Protein AF-A0A7X9D911-F1 (afdb_monomer)

Mean predicted aligned error: 11.22 Å

Solvent-accessible surface area (backbone atoms only — not comparabl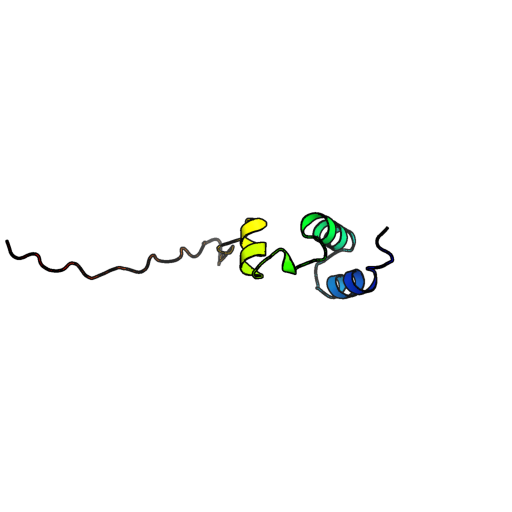e to full-atom values): 5153 Å² total; per-residue (Å²): 142,53,81,96,44,48,74,58,53,54,59,57,52,70,43,88,90,50,47,71,68,55,51,53,50,47,40,73,73,66,49,86,63,63,80,86,38,94,40,73,66,50,48,37,44,71,77,63,50,51,101,53,88,54,58,57,97,92,40,72,67,71,82,75,72,83,81,81,85,75,79,77,84,76,92,126

Structure (mmCIF, N/CA/C/O backbone):
data_AF-A0A7X9D911-F1
#
_entry.id   AF-A0A7X9D911-F1
#
loop_
_atom_site.group_PDB
_atom_site.id
_atom_site.type_symbol
_atom_site.label_atom_id
_atom_site.label_alt_id
_atom_site.label_comp_id
_atom_site.label_asym_id
_atom_site.label_entity_id
_atom_site.label_seq_id
_atom_site.pdbx_PDB_ins_code
_atom_site.Cartn_x
_atom_site.Cartn_y
_atom_site.Cartn_z
_atom_site.occupancy
_atom_site.B_iso_or_equiv
_atom_site.auth_seq_id
_atom_site.auth_comp_id
_atom_site.auth_asym_id
_atom_site.auth_atom_id
_atom_site.pdbx_PDB_model_num
ATOM 1 N N . MET A 1 1 ? 15.990 0.670 -13.725 1.00 60.84 1 MET A N 1
ATOM 2 C CA . MET A 1 1 ? 15.532 -0.728 -13.912 1.00 60.84 1 MET A CA 1
ATOM 3 C C . MET A 1 1 ? 13.997 -0.827 -13.917 1.00 60.84 1 MET A C 1
ATOM 5 O O . MET A 1 1 ? 13.473 -1.905 -13.703 1.00 60.84 1 MET A O 1
ATOM 9 N N . LEU A 1 2 ? 13.264 0.246 -14.244 1.00 67.06 2 LEU A N 1
ATOM 10 C CA . LEU A 1 2 ? 11.798 0.254 -14.379 1.00 67.06 2 LEU A CA 1
ATOM 11 C C . LEU A 1 2 ? 11.373 1.150 -15.561 1.00 67.06 2 LEU A C 1
ATOM 13 O O . LEU A 1 2 ? 10.304 1.743 -15.543 1.00 67.06 2 LEU A O 1
ATOM 17 N N . SER A 1 3 ? 12.200 1.228 -16.614 1.00 69.12 3 SER A N 1
ATOM 18 C CA . SER A 1 3 ? 12.004 2.150 -17.744 1.00 69.12 3 SER A CA 1
ATOM 19 C C . SER A 1 3 ? 10.639 2.087 -18.459 1.00 69.12 3 SER A C 1
ATOM 21 O O . SER A 1 3 ? 10.218 3.125 -18.964 1.00 69.12 3 SER A O 1
ATOM 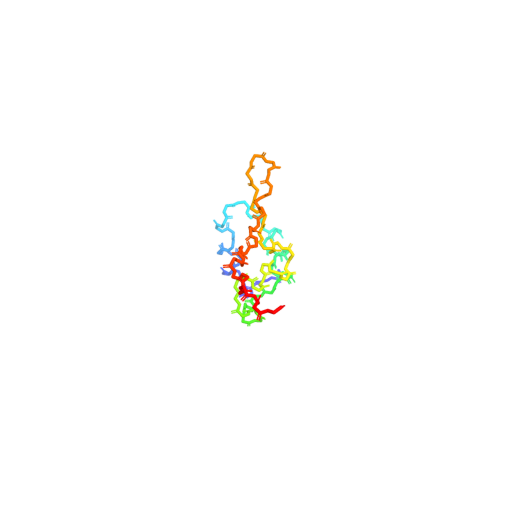23 N N . PRO A 1 4 ? 9.905 0.952 -18.535 1.00 79.94 4 PRO A N 1
ATOM 24 C CA . PRO A 1 4 ? 8.540 0.974 -19.078 1.00 79.94 4 PRO A CA 1
ATOM 25 C C . PRO A 1 4 ? 7.500 1.585 -18.120 1.00 79.94 4 PRO A C 1
ATOM 27 O O . PRO A 1 4 ? 6.372 1.839 -18.533 1.00 79.94 4 PRO A O 1
ATOM 30 N N . TYR A 1 5 ? 7.862 1.838 -16.862 1.00 79.88 5 TYR A N 1
ATOM 31 C CA . TYR A 1 5 ? 6.975 2.293 -15.789 1.00 79.88 5 TYR A CA 1
ATOM 32 C C . TYR A 1 5 ? 7.337 3.679 -15.242 1.00 79.88 5 TYR A C 1
ATOM 34 O O . TYR A 1 5 ? 6.785 4.089 -14.224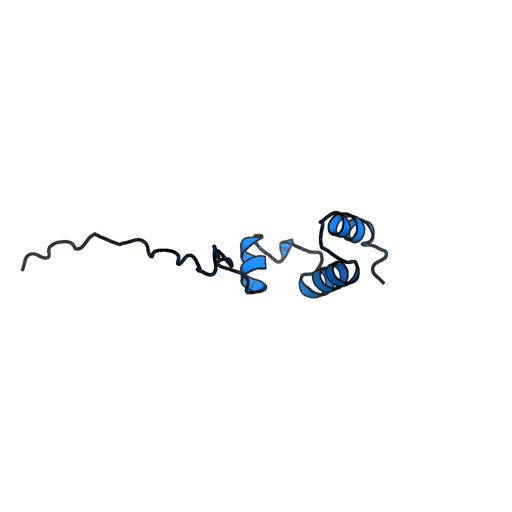 1.00 79.88 5 TYR A O 1
ATOM 42 N N . GLU A 1 6 ? 8.209 4.425 -15.927 1.00 83.25 6 GLU A N 1
ATOM 43 C CA . GLU A 1 6 ? 8.617 5.784 -15.529 1.00 83.25 6 GLU A CA 1
ATOM 44 C C . GLU A 1 6 ? 7.407 6.697 -15.300 1.00 83.25 6 GLU A C 1
ATOM 46 O O . GLU A 1 6 ? 7.353 7.415 -14.311 1.00 83.25 6 GLU A O 1
ATOM 51 N N . ASN A 1 7 ? 6.365 6.589 -16.131 1.00 86.62 7 ASN A N 1
ATOM 52 C CA . ASN A 1 7 ? 5.135 7.365 -15.946 1.00 86.62 7 ASN A CA 1
ATOM 53 C C . ASN A 1 7 ? 4.455 7.088 -14.593 1.00 86.62 7 ASN A C 1
ATOM 55 O O . ASN A 1 7 ? 3.909 8.000 -13.981 1.00 86.62 7 ASN A O 1
ATOM 59 N N . VAL A 1 8 ? 4.478 5.838 -14.117 1.00 85.94 8 VAL A N 1
ATOM 60 C CA . VAL A 1 8 ? 3.884 5.473 -12.821 1.00 85.94 8 VAL A CA 1
ATOM 61 C C . VAL A 1 8 ? 4.772 5.933 -11.669 1.00 85.94 8 VAL A C 1
ATOM 63 O O . VAL A 1 8 ? 4.261 6.415 -10.659 1.00 85.94 8 VAL A O 1
ATOM 66 N N . LEU A 1 9 ? 6.093 5.829 -11.832 1.00 86.19 9 LEU A N 1
ATOM 67 C CA . LEU A 1 9 ? 7.055 6.347 -10.862 1.00 86.19 9 LEU A CA 1
ATOM 68 C C . LEU A 1 9 ? 6.881 7.852 -10.662 1.00 86.19 9 LEU A C 1
ATOM 70 O O . LEU A 1 9 ? 6.809 8.299 -9.520 1.00 86.19 9 LEU A O 1
ATOM 74 N N . GLU A 1 10 ? 6.751 8.621 -11.743 1.00 88.25 10 GLU A N 1
ATOM 75 C CA . GLU A 1 10 ? 6.548 10.068 -11.657 1.00 88.25 10 GLU A CA 1
ATOM 76 C C 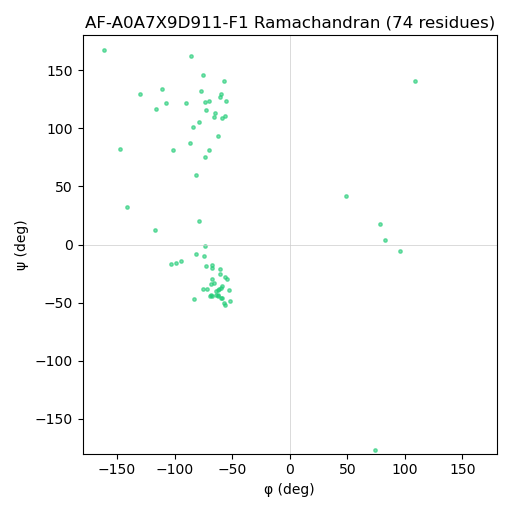. GLU A 1 10 ? 5.241 10.417 -10.937 1.00 88.25 10 GLU A C 1
ATOM 78 O O . GLU A 1 10 ? 5.261 11.243 -10.028 1.00 88.25 10 GLU A O 1
ATOM 83 N N . LEU A 1 11 ? 4.135 9.725 -11.235 1.00 91.25 11 LEU A N 1
ATOM 84 C CA . LEU A 1 11 ? 2.856 9.943 -10.546 1.00 91.25 11 LEU A CA 1
ATOM 85 C C . LEU A 1 11 ? 2.932 9.633 -9.045 1.00 91.25 11 LEU A C 1
ATOM 87 O O . LEU A 1 11 ? 2.440 10.402 -8.222 1.00 91.25 11 LEU A O 1
ATOM 91 N N . LEU A 1 12 ? 3.563 8.522 -8.659 1.00 89.50 12 LEU A N 1
ATOM 92 C CA . LEU A 1 12 ? 3.712 8.170 -7.243 1.00 8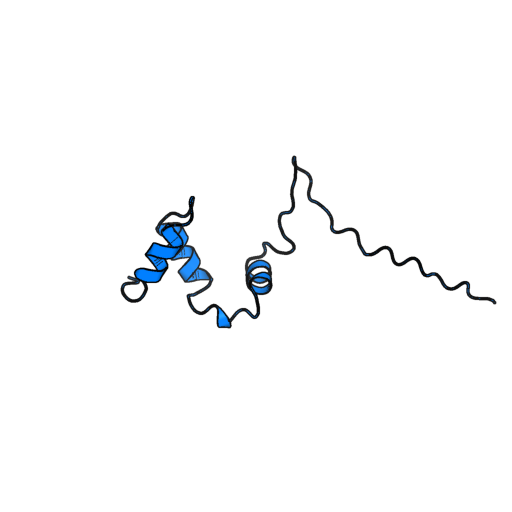9.50 12 LEU A CA 1
ATOM 93 C C . LEU A 1 12 ? 4.631 9.150 -6.502 1.00 89.50 12 LEU A C 1
ATOM 95 O O . LEU A 1 12 ? 4.434 9.397 -5.314 1.00 89.50 12 LEU A O 1
ATOM 99 N N . ARG A 1 13 ? 5.602 9.754 -7.192 1.00 89.69 13 ARG A N 1
ATOM 100 C CA . ARG A 1 13 ? 6.494 10.777 -6.627 1.00 89.69 13 ARG A CA 1
ATOM 101 C C . ARG A 1 13 ? 5.819 12.128 -6.400 1.00 89.69 13 ARG A C 1
ATOM 103 O O . ARG A 1 13 ? 6.342 12.918 -5.616 1.00 89.69 13 ARG A O 1
ATOM 110 N N . GLU A 1 14 ? 4.676 12.399 -7.029 1.00 92.75 14 GLU A N 1
ATOM 111 C CA . GLU A 1 14 ? 3.884 13.599 -6.728 1.00 92.75 14 GLU A CA 1
ATOM 112 C C . GLU A 1 14 ? 3.264 13.550 -5.321 1.00 92.75 14 GLU A C 1
ATOM 114 O O . GLU A 1 14 ? 2.903 14.592 -4.773 1.00 92.75 14 GLU A O 1
ATOM 119 N N . ILE A 1 15 ? 3.177 12.365 -4.701 1.00 91.38 15 ILE A N 1
ATOM 120 C CA . ILE A 1 15 ? 2.666 12.199 -3.338 1.00 91.38 15 ILE A CA 1
ATOM 121 C C . ILE A 1 15 ? 3.703 12.740 -2.336 1.00 91.38 15 ILE A C 1
ATOM 123 O O . ILE A 1 15 ? 4.791 12.166 -2.194 1.00 91.38 15 ILE A O 1
ATOM 127 N N . PRO A 1 16 ? 3.385 13.809 -1.577 1.00 92.12 16 PRO A N 1
ATOM 128 C CA . PRO A 1 16 ? 4.320 14.375 -0.614 1.00 92.12 16 PRO A CA 1
ATOM 129 C C . PRO A 1 16 ? 4.722 13.346 0.447 1.00 92.12 16 PRO A C 1
ATOM 131 O O . PRO A 1 16 ? 3.870 12.724 1.078 1.00 92.12 16 PRO A O 1
ATOM 134 N N . GLY A 1 17 ? 6.028 13.196 0.672 1.00 88.12 17 GLY A N 1
ATOM 135 C CA . GLY A 1 17 ? 6.578 12.258 1.655 1.00 88.12 17 GLY A CA 1
ATOM 136 C C . GLY A 1 17 ? 7.001 10.898 1.091 1.00 88.12 17 GLY A C 1
ATOM 137 O O . GLY A 1 17 ? 7.625 10.131 1.824 1.00 88.12 17 GLY A O 1
ATOM 138 N N . LEU A 1 18 ? 6.750 10.606 -0.191 1.00 90.75 18 LEU A N 1
ATOM 139 C CA . LEU A 1 18 ? 7.311 9.428 -0.857 1.00 90.75 18 LEU A CA 1
ATOM 140 C C . LEU A 1 18 ? 8.659 9.754 -1.512 1.00 90.75 18 LEU A C 1
ATOM 142 O O . LEU A 1 18 ? 8.770 10.629 -2.368 1.00 90.75 18 LEU A O 1
ATOM 146 N N . SER A 1 19 ? 9.708 9.035 -1.105 1.00 90.44 19 SER A N 1
ATOM 147 C CA . SER A 1 19 ? 11.017 9.093 -1.767 1.00 90.44 19 SER A CA 1
ATOM 148 C C . SER A 1 19 ? 11.073 8.130 -2.957 1.00 90.44 19 SER A C 1
ATOM 150 O O . SER A 1 19 ? 10.301 7.177 -3.008 1.00 90.44 19 SER A O 1
ATOM 152 N N . HIS A 1 20 ? 12.032 8.312 -3.872 1.00 88.44 20 HIS A N 1
ATOM 153 C CA . HIS A 1 20 ? 12.238 7.388 -4.999 1.00 88.44 20 HIS A CA 1
ATOM 154 C C . HIS A 1 20 ? 12.357 5.930 -4.539 1.00 88.44 20 HIS A C 1
ATOM 156 O O . HIS A 1 20 ? 11.637 5.063 -5.021 1.00 88.44 20 HIS A O 1
ATOM 162 N N . LYS A 1 21 ? 13.197 5.684 -3.528 1.00 90.56 21 LYS A N 1
ATOM 163 C CA . LYS A 1 21 ? 13.397 4.345 -2.970 1.00 90.56 21 LYS A CA 1
ATOM 164 C C . LYS A 1 21 ? 12.113 3.776 -2.367 1.00 90.56 21 LYS A C 1
ATOM 166 O O . LYS A 1 21 ? 11.829 2.600 -2.539 1.00 90.56 21 LYS A O 1
ATOM 171 N N . THR A 1 22 ? 11.326 4.616 -1.694 1.00 91.62 22 THR A N 1
ATOM 172 C CA . THR A 1 22 ? 10.031 4.220 -1.120 1.00 91.62 22 THR A CA 1
ATOM 173 C C . THR A 1 22 ? 9.035 3.815 -2.203 1.00 91.62 22 THR A C 1
ATOM 175 O O . THR A 1 22 ? 8.301 2.852 -2.016 1.00 91.62 22 THR A O 1
ATOM 178 N N . VAL A 1 23 ? 9.010 4.529 -3.331 1.00 91.38 23 VAL A N 1
ATOM 179 C CA . VAL A 1 23 ? 8.152 4.195 -4.476 1.00 91.38 23 VAL A CA 1
ATOM 180 C C . VAL A 1 23 ? 8.603 2.890 -5.137 1.00 91.38 23 VAL A C 1
ATOM 182 O O . VAL A 1 23 ? 7.765 2.044 -5.436 1.00 91.38 23 VAL A O 1
ATOM 185 N N . GLU A 1 24 ? 9.910 2.697 -5.328 1.00 90.25 24 GLU A N 1
ATOM 186 C CA . GLU A 1 24 ? 10.466 1.443 -5.857 1.00 90.25 24 GLU A CA 1
ATOM 187 C C . GLU A 1 24 ? 10.118 0.248 -4.965 1.00 90.25 24 GLU A C 1
ATOM 189 O O . GLU A 1 24 ? 9.664 -0.775 -5.472 1.00 90.25 24 GLU A O 1
ATOM 194 N N . ASP A 1 25 ? 10.286 0.394 -3.648 1.00 90.69 25 ASP A N 1
ATOM 195 C CA . ASP A 1 25 ? 9.947 -0.647 -2.676 1.00 90.69 25 ASP A CA 1
ATOM 196 C C . ASP A 1 25 ? 8.450 -0.938 -2.682 1.00 90.69 25 ASP A C 1
ATOM 198 O O . ASP A 1 25 ? 8.054 -2.096 -2.724 1.00 90.69 25 ASP A O 1
ATOM 202 N N . LEU A 1 26 ? 7.608 0.097 -2.727 1.00 89.69 26 LEU A N 1
ATOM 203 C CA . LEU A 1 26 ? 6.164 -0.080 -2.829 1.00 89.69 26 LEU A CA 1
ATOM 204 C C . LEU A 1 26 ? 5.807 -0.918 -4.062 1.00 89.69 26 LEU A C 1
ATOM 206 O O . LEU A 1 26 ? 5.134 -1.933 -3.931 1.00 89.69 26 LEU A O 1
ATOM 210 N N . ILE A 1 27 ? 6.301 -0.538 -5.243 1.00 90.38 27 ILE A N 1
ATOM 211 C CA . ILE A 1 27 ? 6.033 -1.261 -6.494 1.00 90.38 27 ILE A CA 1
ATOM 212 C C . ILE A 1 27 ? 6.558 -2.700 -6.436 1.00 90.38 27 ILE A C 1
ATOM 214 O O . ILE A 1 27 ? 5.899 -3.602 -6.949 1.00 90.38 27 ILE A O 1
ATOM 218 N N . ALA A 1 28 ? 7.721 -2.929 -5.825 1.00 90.25 28 ALA A N 1
ATOM 219 C CA . ALA A 1 28 ? 8.278 -4.269 -5.671 1.00 90.25 28 ALA A CA 1
ATOM 220 C C . ALA A 1 28 ? 7.418 -5.169 -4.762 1.00 90.25 28 ALA A C 1
ATOM 222 O O . ALA A 1 28 ? 7.343 -6.371 -5.007 1.00 90.25 28 ALA A O 1
ATOM 223 N N . GLU A 1 29 ? 6.760 -4.595 -3.752 1.00 91.44 29 GLU A N 1
ATOM 224 C CA . GLU A 1 29 ? 5.925 -5.322 -2.788 1.00 91.44 29 GLU A CA 1
ATOM 225 C C . GLU A 1 29 ? 4.498 -5.572 -3.303 1.00 91.44 29 GLU A C 1
ATOM 227 O O . GLU A 1 29 ? 3.989 -6.686 -3.190 1.00 91.44 29 GLU A O 1
ATOM 232 N N . ILE A 1 30 ? 3.834 -4.549 -3.860 1.00 91.44 30 ILE A N 1
ATOM 233 C CA . ILE A 1 30 ? 2.414 -4.638 -4.261 1.00 91.44 30 ILE A CA 1
ATOM 234 C C . ILE A 1 30 ? 2.213 -4.911 -5.756 1.00 91.44 30 ILE A C 1
ATOM 236 O O . ILE A 1 30 ? 1.116 -5.286 -6.165 1.00 91.44 30 ILE A O 1
ATOM 240 N N . GLY A 1 31 ? 3.252 -4.725 -6.573 1.00 90.19 31 GLY A N 1
ATOM 241 C CA . GLY A 1 31 ? 3.158 -4.767 -8.029 1.00 90.19 31 GLY A CA 1
ATOM 242 C C . GLY A 1 31 ? 2.493 -3.525 -8.636 1.00 90.19 31 GLY A C 1
ATOM 243 O O . GLY A 1 31 ? 2.152 -2.563 -7.956 1.00 90.19 31 GLY A O 1
ATOM 244 N N . LEU A 1 32 ? 2.321 -3.538 -9.958 1.00 88.75 32 LEU A N 1
ATOM 245 C CA . LEU A 1 32 ? 1.604 -2.485 -10.699 1.00 88.75 32 LEU A CA 1
ATOM 246 C C . LEU A 1 32 ? 0.194 -2.903 -11.119 1.00 88.75 32 LEU A C 1
ATOM 248 O O . LEU A 1 32 ? -0.625 -2.053 -11.463 1.00 88.75 32 LEU A O 1
ATOM 252 N N . ASP A 1 33 ? -0.082 -4.203 -11.092 1.00 91.56 33 ASP A N 1
ATOM 253 C CA . ASP A 1 33 ? -1.405 -4.741 -11.358 1.00 91.56 33 ASP A CA 1
ATOM 254 C C . ASP A 1 33 ? -2.238 -4.698 -10.076 1.00 91.56 33 ASP A C 1
ATOM 256 O O . ASP A 1 33 ? -2.074 -5.523 -9.180 1.00 91.56 33 ASP A O 1
ATOM 260 N N . MET A 1 34 ? -3.115 -3.700 -9.977 1.00 91.56 34 MET A N 1
ATOM 261 C CA . MET A 1 34 ? -4.013 -3.551 -8.833 1.00 91.56 34 MET A CA 1
ATOM 262 C C . MET A 1 34 ? -5.263 -4.438 -8.933 1.00 91.56 34 MET A C 1
ATOM 264 O O . MET A 1 34 ? -5.987 -4.537 -7.945 1.00 91.56 34 MET A O 1
ATOM 268 N N . GLU A 1 35 ? -5.518 -5.115 -10.063 1.00 94.38 35 GLU A N 1
ATOM 269 C CA . GLU A 1 35 ? -6.680 -6.010 -10.220 1.00 94.38 35 GLU A CA 1
ATOM 270 C C . GLU A 1 35 ? -6.578 -7.257 -9.331 1.00 94.38 35 GLU A C 1
ATOM 272 O O . GLU A 1 35 ? -7.593 -7.863 -8.980 1.00 94.38 35 GLU A O 1
ATOM 277 N N . VAL A 1 36 ? -5.363 -7.602 -8.887 1.00 94.94 36 VAL A N 1
ATOM 278 C CA . VAL A 1 36 ? -5.120 -8.672 -7.906 1.00 94.94 36 VAL A CA 1
ATOM 279 C C . VAL A 1 36 ? -5.806 -8.402 -6.560 1.00 94.94 36 VAL A C 1
ATOM 281 O O . VAL A 1 36 ? -6.065 -9.337 -5.798 1.00 94.94 36 VAL A O 1
ATOM 284 N N . PHE A 1 37 ? -6.138 -7.140 -6.266 1.00 95.19 37 PHE A N 1
ATOM 285 C CA . PHE A 1 37 ? -6.897 -6.736 -5.090 1.00 95.19 37 PHE A CA 1
ATOM 286 C C . PHE A 1 37 ? -8.317 -6.327 -5.490 1.00 95.19 37 PHE A C 1
ATOM 288 O O . PHE A 1 37 ? -8.530 -5.363 -6.214 1.00 95.19 37 PHE A O 1
ATOM 295 N N . THR A 1 38 ? -9.329 -6.993 -4.925 1.00 94.69 38 THR A N 1
ATOM 296 C CA . THR A 1 38 ? -10.745 -6.662 -5.186 1.00 94.69 38 THR A CA 1
ATOM 297 C C . THR A 1 38 ? -11.125 -5.231 -4.776 1.00 94.69 38 THR A C 1
ATOM 299 O O . THR A 1 38 ? -12.091 -4.674 -5.290 1.00 94.69 38 THR A O 1
ATOM 302 N N . SER A 1 39 ? -10.404 -4.638 -3.819 1.00 93.81 39 SER A N 1
ATOM 303 C CA . SER A 1 39 ? -10.530 -3.223 -3.453 1.00 93.81 39 SER A CA 1
ATOM 304 C C . SER A 1 39 ? -9.308 -2.734 -2.680 1.00 93.81 39 SER A C 1
ATOM 306 O O . SER A 1 39 ? -8.541 -3.531 -2.133 1.00 93.81 39 SER A O 1
ATOM 308 N N . GLU A 1 40 ? -9.182 -1.420 -2.517 1.00 90.75 40 GLU A N 1
ATOM 309 C CA . GLU A 1 40 ? -8.155 -0.778 -1.694 1.00 90.75 40 GLU A CA 1
ATOM 310 C C . GLU A 1 40 ? -8.166 -1.275 -0.235 1.00 90.75 40 GLU A C 1
ATOM 312 O O . GLU A 1 40 ? -7.126 -1.349 0.420 1.00 90.75 40 GLU A O 1
ATOM 317 N N . LYS A 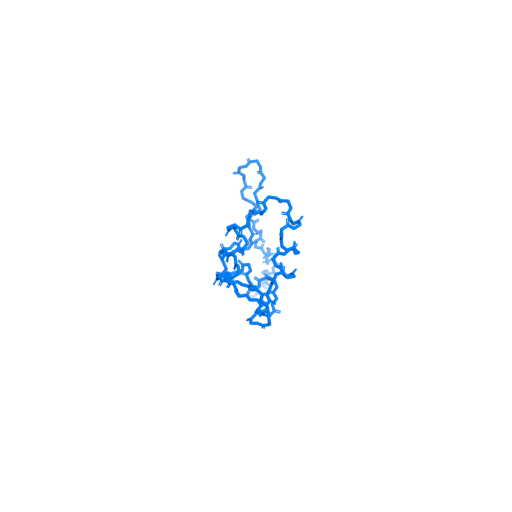1 41 ? -9.331 -1.710 0.268 1.00 91.12 41 LYS A N 1
ATOM 318 C CA . LYS A 1 41 ? -9.465 -2.317 1.604 1.00 91.12 41 LYS A CA 1
ATOM 319 C C . LYS A 1 41 ? -8.790 -3.685 1.692 1.00 91.12 41 LYS A C 1
ATOM 321 O O . LYS A 1 41 ? -8.270 -4.029 2.752 1.00 91.12 41 LYS A O 1
ATOM 326 N N . HIS A 1 42 ? -8.795 -4.460 0.606 1.00 93.94 42 HIS A N 1
ATOM 327 C CA . HIS A 1 42 ? -8.105 -5.750 0.559 1.00 93.94 42 HIS A CA 1
ATOM 328 C C . HIS A 1 42 ? -6.594 -5.550 0.590 1.00 93.94 42 HIS A C 1
ATOM 330 O O . HIS A 1 42 ? -5.933 -6.204 1.391 1.00 93.94 42 HIS A O 1
ATOM 336 N N . LEU A 1 43 ? -6.071 -4.590 -0.181 1.00 93.31 43 LEU A N 1
ATOM 337 C CA . LEU A 1 43 ? -4.661 -4.205 -0.115 1.00 93.31 43 LEU A CA 1
ATOM 338 C C . LEU A 1 43 ? -4.273 -3.765 1.306 1.00 93.31 43 LEU A C 1
ATOM 340 O O . LEU A 1 43 ? -3.332 -4.305 1.879 1.00 93.31 43 LEU A O 1
ATOM 344 N N . ALA A 1 44 ? -5.045 -2.860 1.921 1.00 91.31 44 ALA A N 1
ATOM 345 C CA . ALA A 1 44 ? -4.812 -2.399 3.293 1.00 91.31 44 ALA A CA 1
ATOM 346 C C . ALA A 1 44 ? -4.842 -3.543 4.329 1.00 91.31 44 ALA A C 1
ATOM 348 O O . ALA A 1 44 ? -4.104 -3.531 5.316 1.00 91.31 44 ALA A O 1
ATOM 349 N N . SER A 1 45 ? -5.700 -4.545 4.125 1.00 91.19 45 SER A N 1
ATOM 350 C CA . SER A 1 45 ? -5.735 -5.741 4.969 1.00 91.19 45 SER A CA 1
ATOM 351 C C . SER A 1 45 ? -4.539 -6.651 4.739 1.00 91.19 45 SER A C 1
ATOM 353 O O . SER A 1 45 ? -4.018 -7.205 5.703 1.00 91.19 45 SER A O 1
ATOM 355 N N . TRP A 1 46 ? -4.101 -6.794 3.490 1.00 92.56 46 TRP A N 1
ATOM 356 C CA . TRP A 1 46 ? -2.967 -7.628 3.115 1.00 92.56 46 TRP A CA 1
ATOM 357 C C . TRP A 1 46 ? -1.644 -7.078 3.662 1.00 92.56 46 TRP A C 1
ATOM 359 O O . TRP A 1 46 ? -0.895 -7.826 4.281 1.00 92.56 46 TRP A O 1
ATOM 369 N N . VAL A 1 47 ? -1.407 -5.762 3.565 1.00 90.06 47 VAL A N 1
ATOM 370 C CA . VAL A 1 47 ? -0.217 -5.109 4.157 1.00 90.06 47 VAL A CA 1
ATOM 371 C C . VAL A 1 47 ? -0.282 -4.984 5.690 1.00 90.06 47 VAL A C 1
ATOM 373 O O . VAL A 1 47 ? 0.636 -4.450 6.307 1.00 90.06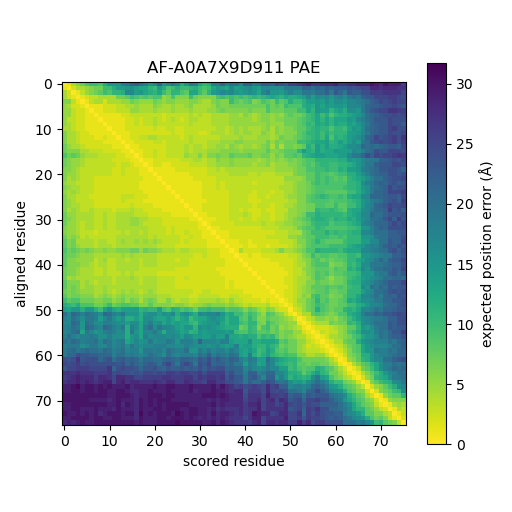 47 VAL A O 1
ATOM 376 N N . GLY A 1 48 ? -1.370 -5.433 6.328 1.00 88.94 48 GLY A N 1
ATOM 377 C CA . GLY A 1 48 ? -1.502 -5.457 7.788 1.00 88.94 48 GLY A CA 1
ATOM 378 C C . GLY A 1 48 ? -1.830 -4.114 8.453 1.00 88.94 48 GLY A C 1
ATOM 379 O O . GLY A 1 48 ? -1.647 -3.984 9.662 1.00 88.94 48 GLY A O 1
ATOM 380 N N . ILE A 1 49 ? -2.327 -3.116 7.709 1.00 85.94 49 ILE A N 1
ATOM 381 C CA . ILE A 1 49 ? -2.737 -1.812 8.274 1.00 85.94 49 ILE A CA 1
ATOM 382 C C . ILE A 1 49 ? -4.240 -1.734 8.601 1.00 85.94 49 ILE A C 1
ATOM 384 O O . ILE A 1 49 ? -4.668 -0.822 9.309 1.00 85.94 49 ILE A O 1
ATOM 388 N N . SER A 1 50 ? -5.054 -2.669 8.097 1.00 84.25 50 SER A N 1
ATOM 389 C CA . SER A 1 50 ? -6.493 -2.807 8.397 1.00 84.25 50 SER A CA 1
ATOM 390 C C . SER A 1 50 ? -6.731 -3.401 9.799 1.00 84.25 50 SER A C 1
ATOM 392 O O . SER A 1 50 ? -5.947 -4.255 10.215 1.00 84.25 50 SER A O 1
ATOM 394 N N . PRO A 1 51 ? -7.793 -3.017 10.548 1.00 72.56 51 PRO A N 1
ATOM 395 C CA . PRO A 1 51 ? -8.918 -2.127 10.204 1.00 72.56 51 PRO A CA 1
ATOM 396 C C . PRO A 1 51 ? -8.616 -0.614 10.268 1.00 72.56 51 PRO A C 1
ATOM 398 O O . PRO A 1 51 ? -9.534 0.202 10.338 1.00 72.56 51 PRO A O 1
ATOM 401 N N . GLY A 1 52 ? -7.343 -0.223 10.210 1.00 69.88 52 GLY A N 1
ATOM 402 C CA . GLY A 1 52 ? -6.874 1.159 10.227 1.00 69.88 52 GLY A CA 1
ATOM 403 C C . GLY A 1 52 ? -6.181 1.495 11.543 1.00 69.88 52 GLY A C 1
ATOM 404 O O . GLY A 1 52 ? -6.645 1.118 12.621 1.00 69.88 52 GLY A O 1
ATOM 405 N N . ASN A 1 53 ? -5.097 2.269 11.477 1.00 70.38 53 ASN A N 1
ATOM 406 C CA . ASN A 1 53 ? -4.455 2.844 12.660 1.00 70.38 53 ASN A CA 1
ATOM 407 C C . ASN A 1 53 ? -5.200 4.117 13.110 1.00 70.38 53 ASN A C 1
ATOM 409 O O . ASN A 1 53 ? -4.648 5.215 13.103 1.00 70.38 53 ASN A O 1
ATOM 413 N N . ASN A 1 54 ? -6.489 3.977 13.442 1.00 71.25 54 ASN A N 1
ATOM 414 C CA . ASN A 1 54 ? -7.361 5.075 13.873 1.00 71.25 54 ASN A CA 1
ATOM 415 C C . ASN A 1 54 ? -7.010 5.514 15.301 1.00 71.25 54 ASN A C 1
ATOM 417 O O . ASN A 1 54 ? -7.703 5.184 16.264 1.00 71.25 54 ASN A O 1
ATOM 421 N N . GLU A 1 55 ? -5.907 6.239 15.439 1.00 73.44 55 GLU A N 1
ATOM 422 C CA . GLU A 1 55 ? -5.378 6.723 16.706 1.00 73.44 55 GLU A CA 1
ATOM 423 C C . GLU A 1 55 ? -5.500 8.248 16.806 1.00 73.44 55 GLU A C 1
ATOM 425 O O . GLU A 1 55 ? -5.163 8.975 15.877 1.00 73.44 55 GLU A O 1
ATOM 430 N N . SER A 1 56 ? -5.975 8.743 17.949 1.00 76.94 56 SER A N 1
ATOM 431 C CA . SER A 1 56 ? -5.962 10.169 18.284 1.00 76.94 56 SER A CA 1
ATOM 432 C C . SER A 1 56 ? -5.370 10.343 19.675 1.00 76.94 56 SER A C 1
ATOM 434 O O . SER A 1 56 ? -5.796 9.665 20.608 1.00 76.94 56 SER A O 1
ATOM 436 N N . ALA A 1 57 ? -4.394 11.243 19.823 1.00 80.75 57 ALA A N 1
ATOM 437 C CA . ALA A 1 57 ? -3.734 11.542 21.100 1.00 80.75 57 ALA A CA 1
ATOM 438 C C . ALA A 1 57 ? -3.260 10.290 21.881 1.00 80.75 57 ALA A C 1
ATOM 440 O O . ALA A 1 57 ? -3.445 10.197 23.096 1.00 80.75 57 ALA A O 1
ATOM 441 N N . GLY A 1 58 ? -2.692 9.291 21.195 1.00 80.38 58 GLY A N 1
ATOM 442 C CA . GLY A 1 58 ? -2.222 8.063 21.848 1.00 80.38 58 GLY A CA 1
ATOM 443 C C . GLY A 1 58 ? -3.306 7.005 22.094 1.00 80.38 58 GLY A C 1
ATOM 444 O O . GLY A 1 58 ? -3.053 6.015 22.782 1.00 80.38 58 GLY A O 1
ATOM 445 N N . LYS A 1 59 ? -4.549 7.225 21.640 1.00 77.81 59 LYS A N 1
ATOM 446 C CA . LYS A 1 59 ? -5.697 6.341 21.898 1.00 77.81 59 LYS A CA 1
ATOM 447 C C . LYS A 1 59 ? -6.220 5.740 20.601 1.00 77.81 59 LYS A C 1
ATOM 449 O O . LYS A 1 59 ? -6.723 6.460 19.740 1.00 77.81 59 LYS A O 1
ATOM 454 N N . LYS A 1 60 ? -6.142 4.412 20.486 1.00 75.06 60 LYS A N 1
ATOM 455 C CA . LYS A 1 60 ? -6.768 3.655 19.394 1.00 75.06 60 LYS A CA 1
ATOM 456 C C . LYS A 1 60 ? -8.285 3.677 19.561 1.00 75.06 60 LYS A C 1
ATOM 458 O O . LYS A 1 60 ? -8.796 3.259 20.601 1.00 75.06 60 LYS A O 1
ATOM 463 N N . LYS A 1 61 ? -9.007 4.149 18.542 1.00 74.12 61 LYS A N 1
ATOM 464 C CA . LYS A 1 61 ? -10.457 3.965 18.447 1.00 74.12 61 LYS A CA 1
ATOM 465 C C . LYS A 1 61 ? -10.733 2.475 18.289 1.00 74.12 61 LYS A C 1
ATOM 467 O O . LYS A 1 61 ? -10.381 1.876 17.277 1.00 74.12 61 LYS A O 1
ATOM 472 N N . VAL A 1 62 ? -11.358 1.885 19.298 1.00 72.50 62 VAL A N 1
ATOM 473 C CA . VAL A 1 62 ? -11.932 0.546 19.193 1.00 72.50 62 VAL A CA 1
ATOM 474 C C . VAL A 1 62 ? -13.234 0.682 18.411 1.00 72.50 62 VAL A C 1
ATOM 476 O O . VAL A 1 62 ? -14.032 1.572 18.700 1.00 72.50 62 VAL A O 1
ATOM 479 N N . VAL A 1 63 ? -13.441 -0.166 17.404 1.00 68.69 63 VAL A N 1
ATOM 480 C CA . VAL A 1 63 ? -14.759 -0.299 16.775 1.00 68.69 63 VAL A CA 1
ATOM 481 C C . VAL A 1 63 ? -15.680 -0.874 17.843 1.00 68.69 63 VAL A C 1
ATOM 483 O O . VAL A 1 63 ? -15.495 -2.019 18.255 1.00 68.69 63 VAL A O 1
ATOM 486 N N . GLU A 1 64 ? -16.620 -0.070 18.342 1.00 64.38 64 GLU A N 1
ATOM 487 C CA . GLU A 1 64 ? -17.655 -0.578 19.239 1.00 64.38 64 GLU A CA 1
ATOM 488 C C . GLU A 1 64 ? -18.372 -1.731 18.524 1.00 64.38 64 GLU A C 1
ATOM 490 O O . GLU A 1 64 ? -18.847 -1.547 17.396 1.00 64.38 64 GLU A O 1
ATOM 495 N N . PRO A 1 65 ? -18.425 -2.938 19.118 1.00 64.81 65 PRO A N 1
ATOM 496 C CA . PRO A 1 65 ? -19.234 -4.001 18.553 1.00 64.81 65 PRO A CA 1
ATOM 497 C C . PRO A 1 65 ? -20.676 -3.488 18.466 1.00 64.81 65 PRO A C 1
ATOM 499 O O . PRO A 1 65 ? -21.119 -2.793 19.383 1.00 64.81 65 PRO A O 1
ATOM 502 N N . PRO A 1 66 ? -21.426 -3.797 17.393 1.00 60.00 66 PRO A N 1
ATOM 503 C CA . PRO A 1 66 ? -22.830 -3.433 17.332 1.00 60.00 66 PRO A CA 1
ATOM 504 C C . PRO A 1 66 ? -23.515 -4.044 18.552 1.00 60.00 66 PRO A C 1
ATOM 506 O O . PRO A 1 66 ? -23.603 -5.266 18.683 1.00 60.00 66 PRO A O 1
ATOM 509 N N . THR A 1 67 ? -23.938 -3.190 19.483 1.00 54.38 67 THR A N 1
ATOM 510 C CA . THR A 1 67 ? -24.646 -3.594 20.693 1.00 54.38 67 THR A CA 1
ATOM 511 C C . THR A 1 67 ? -25.957 -4.242 20.267 1.00 54.38 67 THR A C 1
ATOM 513 O O . THR A 1 67 ? -26.959 -3.572 20.031 1.00 54.38 67 THR A O 1
ATOM 516 N N . GLY A 1 68 ? -25.949 -5.566 20.126 1.00 57.75 68 GLY A N 1
ATOM 517 C CA . GLY A 1 68 ? -27.135 -6.363 19.865 1.00 57.75 68 GLY A CA 1
ATOM 518 C C . GLY A 1 68 ? -28.023 -6.394 21.103 1.00 57.75 68 GLY A C 1
ATOM 519 O O . GLY A 1 68 ? -28.001 -7.357 21.864 1.00 57.75 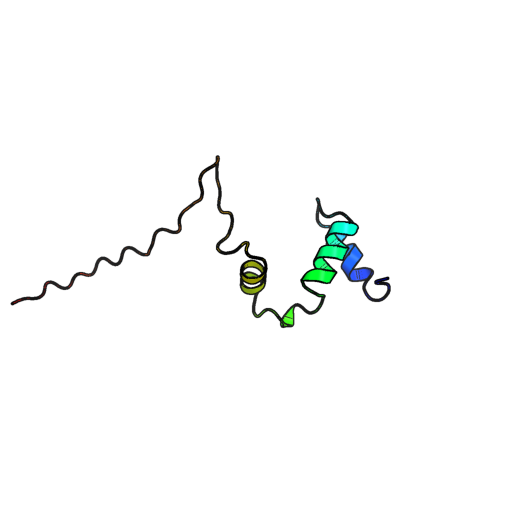68 GLY A O 1
ATOM 520 N N . ILE A 1 69 ? -28.823 -5.352 21.321 1.00 62.66 69 ILE A N 1
ATOM 521 C CA . ILE A 1 69 ? -29.960 -5.411 22.243 1.00 62.66 69 ILE A CA 1
ATOM 522 C C . ILE A 1 69 ? -31.163 -5.945 21.482 1.00 62.66 69 ILE A C 1
ATOM 524 O O . ILE A 1 69 ? -31.959 -5.187 20.954 1.00 62.66 69 ILE A O 1
ATOM 528 N N . ASN A 1 70 ? -31.286 -7.270 21.453 1.00 63.09 70 ASN A N 1
ATOM 529 C CA . ASN A 1 70 ? -32.567 -7.964 21.364 1.00 63.09 70 ASN A CA 1
ATOM 530 C C . ASN A 1 70 ? -32.432 -9.278 22.141 1.00 63.09 70 ASN A C 1
ATOM 532 O O . ASN A 1 70 ? -32.171 -10.328 21.564 1.00 63.09 70 ASN A O 1
ATOM 536 N N . LYS A 1 71 ? -32.582 -9.227 23.472 1.00 61.06 71 LYS A N 1
ATOM 537 C CA . LYS A 1 71 ? -32.948 -10.430 24.232 1.00 61.06 71 LYS A CA 1
ATOM 538 C C . LYS A 1 71 ? -34.458 -10.612 24.053 1.00 61.06 71 LYS A C 1
ATOM 540 O O . LYS A 1 71 ? -35.199 -9.841 24.668 1.00 61.06 71 LYS A O 1
ATOM 545 N N . PRO A 1 72 ? -34.957 -11.569 23.250 1.00 62.56 72 PRO A N 1
ATOM 546 C CA . PRO A 1 72 ? -36.356 -11.940 23.371 1.00 62.56 72 PRO A CA 1
ATOM 547 C C . PRO A 1 72 ? -36.569 -12.460 24.796 1.00 62.56 72 PRO A C 1
ATOM 549 O O . PRO A 1 72 ? -35.833 -13.333 25.261 1.00 62.56 72 PRO A O 1
ATOM 552 N N . LYS A 1 73 ? -37.554 -11.900 25.508 1.00 60.62 73 LYS A N 1
ATOM 553 C CA . LYS A 1 73 ? -38.052 -12.499 26.750 1.00 60.62 73 LYS A CA 1
ATOM 554 C C . LYS A 1 73 ? -38.554 -13.898 26.395 1.00 60.62 73 LYS A C 1
ATOM 556 O O . LYS A 1 73 ? -39.556 -14.015 25.699 1.00 60.62 73 LYS A O 1
ATOM 561 N N . GLN A 1 74 ? -37.837 -14.932 26.820 1.00 57.97 74 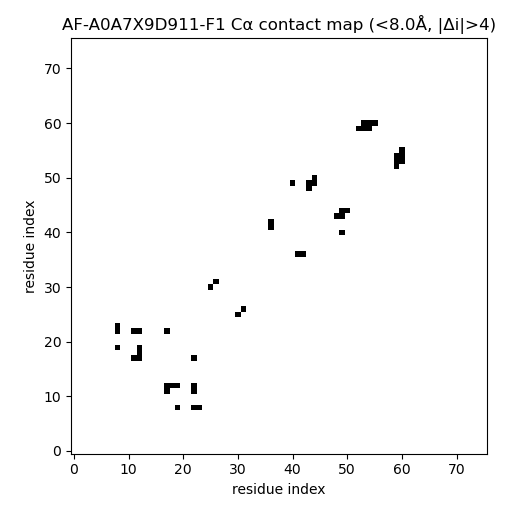GLN A N 1
ATOM 562 C CA . GLN A 1 74 ? -38.318 -16.310 26.757 1.00 57.97 74 GLN A CA 1
ATOM 563 C C . GLN A 1 74 ? -39.386 -16.465 27.854 1.00 57.97 74 GLN A C 1
ATOM 565 O O . GLN A 1 74 ? -39.077 -16.158 29.009 1.00 57.97 74 GLN A O 1
ATOM 570 N N . PRO A 1 75 ? -40.630 -16.865 27.537 1.00 68.44 75 PRO A N 1
ATOM 571 C CA . PRO A 1 75 ? -41.639 -17.157 28.538 1.00 68.44 75 PRO A CA 1
ATOM 572 C C . PRO A 1 75 ? -41.757 -18.672 28.726 1.00 68.44 75 PRO A C 1
ATOM 574 O O . PRO A 1 75 ? -42.647 -19.279 28.142 1.00 68.44 75 PRO A O 1
ATOM 577 N N . TRP A 1 76 ? -40.861 -19.256 29.521 1.00 56.22 76 TRP A N 1
ATOM 578 C CA . TRP A 1 76 ? -41.102 -20.397 30.416 1.00 56.22 76 TRP A CA 1
ATOM 579 C C . TRP A 1 76 ? -39.892 -20.572 31.336 1.00 56.22 76 TRP A C 1
ATOM 581 O O . TRP A 1 76 ? -38.749 -20.540 30.829 1.00 56.22 76 TRP A O 1
#

Secondary structure (DSSP, 8-state):
--GGGHHHHHHHHTSTT--HHHHHHHHHHH-S-GGGSSSHHHHHHHTT-TT---EETTEE----------------

Foldseek 3Di:
DPVVCVVVLVVVVVPPPQDSVNSVVVCVVCNPPCVVAPDPQSVCVVVPQPPHQCDDPNDGDDDDDPPPPDDPPDDD

pLDDT: mean 81.39, std 12.15, range [54.38, 95.19]

Sequence (76 aa):
MLSPYENVLELLREIPGLSHKTVEDLIAEIGLDMEVFTSEKHLASWVGISPGNNESAGKKKVVEPPTGINKPKQPW

Nearest PDB structures (foldseek):
  8bpr-assembly1_D  TM=4.983E-01  e=5.968E+00  Thermus thermophilus HB8

Radius of gyration: 20.83 Å; Cα contacts (8 Å, |Δi|>4): 25; chains: 1; bounding box: 57×35×50 Å